Protein AF-A0A4R7DT03-F1 (afdb_monomer_lite)

Foldseek 3Di:
DPPVLVVLVVVLVPADAQGKDKDKAQADPDCDVVNVVCCVVPCPPSPDPSLVSNVPDPQWPPWDKDQPPPNSRMIMIMTGGD

Sequence (82 aa):
MPEWQKVIDKSLSLVRVGGKIVIMDWYMEELNLWGRFIDLIGNADVTRPTWEYLKSRKEVKDFNLNHSFKNGGVFVASGYKV

Secondary structure (DSSP, 8-state):
---HHHHHHHHHHHSPTTPEEEEEE---SS--HHHHHHHHHH---TT--HHHHHHH-TTEEEEEEEEEEGGGTEEEEEEEE-

pLDDT: mean 80.9, std 15.26, range [53.28, 97.31]

Structure (mmCIF, N/CA/C/O backbone):
data_AF-A0A4R7DT03-F1
#
_entry.id   AF-A0A4R7DT03-F1
#
loop_
_atom_site.group_PDB
_atom_site.id
_atom_site.type_symbol
_atom_site.label_atom_id
_atom_site.label_alt_id
_atom_site.label_comp_id
_atom_site.label_asym_id
_atom_site.label_entity_id
_atom_site.label_seq_id
_atom_site.pdbx_PDB_ins_code
_atom_site.Cartn_x
_atom_site.Cartn_y
_atom_site.Cartn_z
_atom_site.occupancy
_atom_site.B_iso_or_equiv
_atom_site.auth_seq_id
_atom_site.auth_comp_id
_atom_site.auth_asym_id
_atom_site.auth_atom_id
_atom_site.pdbx_PDB_model_num
ATOM 1 N N . MET A 1 1 ? -0.373 -0.607 -20.566 1.00 53.28 1 MET A N 1
ATOM 2 C CA . MET A 1 1 ? -0.235 -0.989 -19.144 1.00 53.28 1 MET A CA 1
ATOM 3 C C . MET A 1 1 ? -1.613 -1.352 -18.611 1.00 53.28 1 MET A C 1
ATOM 5 O O . MET A 1 1 ? -2.543 -0.620 -18.927 1.00 53.28 1 MET A O 1
ATOM 9 N N . PRO A 1 2 ? -1.788 -2.461 -17.873 1.00 63.50 2 PRO A N 1
ATOM 10 C CA . PRO A 1 2 ? -3.054 -2.730 -17.194 1.00 63.50 2 PRO A CA 1
ATOM 11 C C . PRO A 1 2 ? -3.369 -1.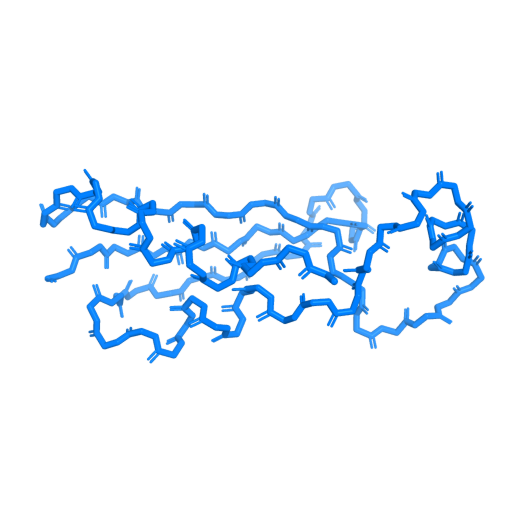599 -16.204 1.00 63.50 2 PRO A C 1
ATOM 13 O O . PRO A 1 2 ? -2.457 -1.028 -15.604 1.00 63.50 2 PRO A O 1
ATOM 16 N N . GLU A 1 3 ? -4.650 -1.271 -16.038 1.00 83.31 3 GLU A N 1
ATOM 17 C CA . GLU A 1 3 ? -5.139 -0.218 -15.136 1.00 83.31 3 GLU A CA 1
ATOM 18 C C . GLU A 1 3 ? -5.021 -0.667 -13.666 1.00 83.31 3 GLU A C 1
ATOM 20 O O . GLU A 1 3 ? -6.010 -0.917 -12.982 1.00 83.31 3 GLU A O 1
ATOM 25 N N . TRP A 1 4 ? -3.791 -0.814 -13.171 1.00 85.69 4 TRP A N 1
ATOM 26 C CA . TRP A 1 4 ? -3.477 -1.328 -11.832 1.00 85.69 4 TRP A CA 1
ATOM 27 C C . TRP A 1 4 ? -4.159 -0.533 -10.707 1.00 85.69 4 TRP A C 1
ATOM 29 O O . TRP A 1 4 ? -4.518 -1.105 -9.680 1.00 85.69 4 TRP A O 1
ATOM 39 N N . GLN A 1 5 ? -4.429 0.757 -10.922 1.00 89.62 5 GLN A N 1
ATOM 40 C CA . GLN A 1 5 ? -5.229 1.584 -10.012 1.00 89.62 5 GLN A CA 1
ATOM 41 C C . GLN A 1 5 ? -6.630 0.994 -9.801 1.00 89.62 5 GLN A C 1
ATOM 43 O O . GLN A 1 5 ? -7.078 0.874 -8.664 1.00 89.62 5 GLN A O 1
ATOM 48 N N . LYS A 1 6 ? -7.283 0.514 -10.871 1.00 91.56 6 LYS A N 1
ATOM 49 C CA . LYS A 1 6 ? -8.591 -0.153 -10.778 1.00 91.56 6 LYS A CA 1
ATOM 50 C C . LYS A 1 6 ? -8.510 -1.471 -10.021 1.00 91.56 6 LYS A C 1
ATOM 52 O O . LYS A 1 6 ? -9.481 -1.849 -9.374 1.00 91.56 6 LYS A O 1
ATOM 57 N N . VAL A 1 7 ? -7.372 -2.167 -10.067 1.00 90.25 7 VAL A N 1
ATOM 58 C CA . VAL A 1 7 ? -7.156 -3.379 -9.260 1.00 90.25 7 VAL A CA 1
ATOM 59 C C . VAL A 1 7 ? -7.107 -3.020 -7.777 1.00 90.25 7 VAL A C 1
ATOM 61 O O . VAL A 1 7 ? -7.763 -3.689 -6.978 1.00 90.25 7 VAL A O 1
ATOM 64 N N . ILE A 1 8 ? -6.404 -1.945 -7.407 1.00 91.19 8 ILE A N 1
ATOM 65 C CA . ILE A 1 8 ? -6.364 -1.455 -6.020 1.00 91.19 8 ILE A CA 1
ATOM 66 C C . ILE A 1 8 ? -7.758 -1.005 -5.575 1.00 91.19 8 ILE A C 1
ATOM 68 O O . ILE A 1 8 ? -8.235 -1.461 -4.537 1.00 91.19 8 ILE A O 1
ATOM 72 N N . ASP A 1 9 ? -8.450 -0.202 -6.385 1.00 94.12 9 ASP A N 1
ATOM 73 C CA . ASP A 1 9 ? -9.800 0.282 -6.074 1.00 94.12 9 ASP A CA 1
ATOM 74 C C . ASP A 1 9 ? -10.797 -0.876 -5.937 1.00 94.12 9 ASP A C 1
ATOM 76 O O . ASP A 1 9 ? -11.593 -0.922 -4.996 1.00 94.12 9 ASP A O 1
ATOM 80 N N . LYS A 1 10 ? -10.734 -1.867 -6.837 1.00 94.75 10 LYS A N 1
ATOM 81 C CA . LYS A 1 10 ? -11.604 -3.044 -6.773 1.00 94.75 10 LYS A CA 1
ATOM 82 C C . LYS A 1 10 ? -11.291 -3.889 -5.545 1.00 94.75 10 LYS A C 1
ATOM 84 O O . LYS A 1 10 ? -12.223 -4.300 -4.859 1.00 94.75 10 LYS A O 1
ATOM 89 N N . SER A 1 11 ? -10.018 -4.102 -5.233 1.00 93.94 11 SER A N 1
ATOM 90 C CA . SER A 1 11 ? -9.604 -4.836 -4.033 1.00 93.94 11 SER A CA 1
ATOM 91 C C . SER A 1 11 ? -10.111 -4.138 -2.771 1.00 93.94 11 SER A C 1
ATOM 93 O O . SER A 1 11 ? -10.757 -4.765 -1.936 1.00 93.94 11 SER A O 1
ATOM 95 N N . LEU A 1 12 ? -9.931 -2.820 -2.677 1.00 94.56 12 LEU A N 1
ATOM 96 C CA . LEU A 1 12 ? -10.413 -2.011 -1.559 1.00 94.56 12 LEU A CA 1
ATOM 97 C C . LEU A 1 12 ? -11.945 -2.011 -1.455 1.00 94.56 12 LEU A C 1
ATOM 99 O O . LEU A 1 12 ? -12.486 -2.033 -0.349 1.00 94.56 12 LEU A O 1
ATOM 103 N N . SER A 1 13 ? -12.663 -2.069 -2.582 1.00 95.12 13 SER A N 1
ATOM 104 C CA . SER A 1 13 ? -14.127 -2.205 -2.591 1.00 95.12 13 SER A CA 1
ATOM 105 C C . SER A 1 13 ? -14.610 -3.516 -1.958 1.00 95.12 13 SER A C 1
ATOM 107 O O . SER A 1 13 ? -15.659 -3.521 -1.318 1.00 95.12 13 SER A O 1
ATOM 109 N N . LEU A 1 14 ? -13.829 -4.596 -2.080 1.00 95.94 14 LEU A N 1
ATOM 110 C CA . LEU A 1 14 ? -14.143 -5.917 -1.522 1.00 95.94 14 LEU A CA 1
ATOM 111 C C . LEU A 1 14 ? -13.798 -6.029 -0.032 1.00 95.94 14 LEU A C 1
ATOM 113 O O . LEU A 1 14 ? -14.360 -6.865 0.674 1.00 95.94 14 LEU A O 1
ATOM 117 N N . VAL A 1 15 ? -12.888 -5.188 0.463 1.00 96.50 15 VAL A N 1
ATOM 118 C CA . VAL A 1 15 ? -12.569 -5.119 1.890 1.00 96.50 15 VAL A CA 1
ATOM 119 C C . VAL A 1 15 ? -13.771 -4.527 2.632 1.00 96.50 15 VAL A C 1
ATOM 121 O O . VAL A 1 15 ? -14.333 -3.506 2.233 1.00 96.50 15 VAL A O 1
ATOM 124 N N . ARG A 1 16 ? -14.196 -5.174 3.718 1.00 96.69 16 ARG A N 1
ATOM 125 C CA . ARG A 1 16 ? -15.237 -4.642 4.614 1.00 96.69 16 ARG A CA 1
ATOM 126 C C . ARG A 1 16 ? -14.713 -3.452 5.425 1.00 96.69 16 ARG A C 1
ATOM 128 O O . ARG A 1 16 ? -13.512 -3.370 5.666 1.00 96.69 16 ARG A O 1
ATOM 135 N N . VAL A 1 17 ? -15.596 -2.581 5.910 1.00 96.94 17 VAL A N 1
ATOM 136 C CA . VAL A 1 17 ? -15.228 -1.543 6.898 1.00 96.94 17 VAL A CA 1
ATOM 137 C C . VAL A 1 17 ? -14.595 -2.201 8.135 1.00 96.94 17 VAL A C 1
ATOM 139 O O . VAL A 1 17 ? -15.028 -3.271 8.568 1.00 96.94 17 VAL A O 1
ATOM 142 N N . GLY A 1 18 ? -13.515 -1.610 8.646 1.00 96.38 18 GLY A N 1
ATOM 143 C CA . GLY A 1 18 ? -12.640 -2.167 9.684 1.00 96.38 18 GLY A CA 1
ATOM 144 C C . GLY A 1 18 ? -11.709 -3.288 9.200 1.00 96.38 18 GLY A C 1
ATOM 145 O O . GLY A 1 18 ? -10.888 -3.790 9.965 1.00 96.38 18 GLY A O 1
ATOM 146 N N . GLY A 1 19 ? -11.822 -3.717 7.940 1.00 96.69 19 GLY A N 1
ATOM 147 C CA . GLY A 1 19 ? -10.946 -4.714 7.333 1.00 96.69 19 GLY A CA 1
ATOM 148 C C . GLY A 1 19 ? -9.575 -4.137 6.980 1.00 96.69 19 GLY A C 1
ATOM 149 O O . GLY A 1 19 ? -9.462 -2.980 6.579 1.00 96.69 19 GLY A O 1
ATOM 150 N N . LYS A 1 20 ? -8.529 -4.959 7.107 1.00 96.56 20 LYS A N 1
ATOM 151 C CA . LYS A 1 20 ? -7.159 -4.586 6.742 1.00 96.56 20 LYS A CA 1
ATOM 152 C C . LYS A 1 20 ? -6.897 -4.894 5.270 1.00 96.56 20 LYS A C 1
ATOM 154 O O . LYS A 1 20 ? -7.144 -6.013 4.826 1.00 96.56 20 LYS A O 1
ATOM 159 N N . ILE A 1 21 ? -6.350 -3.927 4.542 1.00 95.81 21 ILE A N 1
ATOM 160 C CA . ILE A 1 21 ? -5.767 -4.131 3.214 1.00 95.81 21 ILE A CA 1
ATOM 161 C C . ILE A 1 21 ? -4.243 -4.177 3.339 1.00 95.81 21 ILE A C 1
ATOM 163 O O . ILE A 1 21 ? -3.650 -3.406 4.096 1.00 95.81 21 ILE A O 1
ATOM 167 N N . VAL A 1 22 ? -3.614 -5.110 2.624 1.00 93.62 22 VAL A N 1
ATOM 168 C CA . VAL A 1 22 ? -2.158 -5.275 2.574 1.00 93.62 22 VAL A CA 1
ATOM 169 C C . VAL A 1 22 ? -1.747 -5.430 1.116 1.00 93.62 22 VAL A C 1
ATOM 171 O O . VAL A 1 22 ? -2.280 -6.286 0.413 1.00 93.62 22 VAL A O 1
ATOM 174 N N . ILE A 1 23 ? -0.810 -4.599 0.671 1.00 90.44 23 ILE A N 1
ATOM 175 C CA . ILE A 1 23 ? -0.173 -4.673 -0.642 1.00 90.44 23 ILE A CA 1
ATOM 176 C C . ILE A 1 23 ? 1.304 -4.965 -0.411 1.00 90.44 23 ILE A C 1
ATOM 178 O O . ILE A 1 23 ? 1.961 -4.281 0.370 1.00 90.44 23 ILE A O 1
ATOM 182 N N . MET A 1 24 ? 1.815 -5.980 -1.093 1.00 87.88 24 MET A N 1
ATOM 183 C CA . MET A 1 24 ? 3.233 -6.309 -1.123 1.00 87.88 24 MET A CA 1
ATOM 184 C C . MET A 1 24 ? 3.696 -6.213 -2.569 1.00 87.88 24 MET A C 1
ATOM 186 O O . MET A 1 24 ? 3.121 -6.880 -3.429 1.00 87.88 24 MET A O 1
ATOM 190 N N . ASP A 1 25 ? 4.693 -5.378 -2.838 1.00 83.00 25 ASP A N 1
ATOM 191 C CA . ASP A 1 25 ? 5.150 -5.126 -4.204 1.00 83.00 25 ASP A CA 1
ATOM 192 C C . ASP A 1 25 ? 6.638 -4.727 -4.236 1.00 83.00 25 ASP A C 1
ATOM 194 O O . ASP A 1 25 ? 7.237 -4.342 -3.227 1.00 83.00 25 ASP A O 1
ATOM 198 N N . TRP A 1 26 ? 7.244 -4.865 -5.411 1.00 71.75 26 TRP A N 1
ATOM 199 C CA . TRP A 1 26 ? 8.665 -4.662 -5.689 1.00 71.75 26 TRP A CA 1
ATOM 200 C C . TRP A 1 26 ? 8.913 -3.226 -6.167 1.00 71.75 26 TRP A C 1
ATOM 202 O O . TRP A 1 26 ? 9.470 -3.014 -7.240 1.00 71.75 26 TRP A O 1
ATOM 212 N N . TYR A 1 27 ? 8.453 -2.225 -5.414 1.00 64.88 27 TYR A N 1
ATOM 213 C CA . TYR A 1 27 ? 8.798 -0.832 -5.717 1.00 64.88 27 TYR A CA 1
ATOM 214 C C . TYR A 1 27 ? 10.179 -0.508 -5.154 1.00 64.88 27 TYR A C 1
ATOM 216 O O . TYR A 1 27 ? 10.443 -0.727 -3.969 1.00 64.88 27 TYR A O 1
ATOM 224 N N . MET A 1 28 ? 11.042 0.033 -6.009 1.00 63.06 28 MET A N 1
ATOM 225 C CA . MET A 1 28 ? 12.364 0.540 -5.652 1.00 63.06 28 MET A CA 1
ATOM 226 C C . MET A 1 28 ? 12.396 2.037 -5.967 1.00 63.06 28 MET A C 1
ATOM 228 O O . MET A 1 28 ? 12.265 2.416 -7.127 1.00 63.06 28 MET A O 1
ATOM 232 N N . GLU A 1 29 ? 12.578 2.878 -4.943 1.00 55.19 29 GLU A N 1
ATOM 233 C CA . GLU A 1 29 ? 12.692 4.341 -5.108 1.00 55.19 29 GLU A CA 1
ATOM 234 C C . GLU A 1 29 ? 13.921 4.744 -5.941 1.00 55.19 29 GLU A C 1
ATOM 236 O O . GLU A 1 29 ? 13.887 5.752 -6.641 1.00 55.19 29 GLU A O 1
ATOM 241 N N . GLU A 1 30 ? 14.982 3.931 -5.933 1.00 54.59 30 GLU A N 1
ATOM 242 C CA . GLU A 1 30 ? 16.174 4.136 -6.757 1.00 54.59 30 GLU A CA 1
ATOM 243 C C . GLU A 1 30 ? 16.481 2.901 -7.615 1.00 54.59 30 GLU A C 1
ATOM 245 O O . GLU A 1 30 ? 16.690 1.797 -7.108 1.00 54.59 30 GLU A O 1
ATOM 250 N N . LEU A 1 31 ? 16.567 3.095 -8.937 1.00 55.00 31 LEU A N 1
ATOM 251 C CA . LEU A 1 31 ? 17.027 2.087 -9.899 1.00 55.00 31 LEU A CA 1
ATOM 252 C C . LEU A 1 31 ? 18.549 1.902 -9.793 1.00 55.00 31 LEU A C 1
ATOM 254 O O . LEU A 1 31 ? 19.327 2.368 -10.626 1.00 55.00 31 LEU A O 1
ATOM 258 N N . ASN A 1 32 ? 18.989 1.190 -8.766 1.00 62.62 32 ASN A N 1
ATOM 259 C CA . ASN A 1 32 ? 20.334 0.623 -8.698 1.00 62.62 32 ASN A CA 1
ATOM 260 C C . ASN A 1 32 ? 20.484 -0.536 -9.719 1.00 62.62 32 ASN A C 1
ATOM 262 O O . ASN A 1 32 ? 19.533 -0.920 -10.403 1.00 62.62 32 ASN A O 1
ATOM 266 N N . LEU A 1 33 ? 21.696 -1.084 -9.892 1.00 59.19 33 LEU A N 1
ATOM 267 C CA . LEU A 1 33 ? 21.980 -2.133 -10.898 1.00 59.19 33 LEU A CA 1
ATOM 268 C C . LEU A 1 33 ? 21.038 -3.353 -10.787 1.00 59.19 33 LEU A C 1
ATOM 270 O O . LEU A 1 33 ? 20.714 -3.976 -11.796 1.00 59.19 33 LEU A O 1
ATOM 274 N N . TRP A 1 34 ? 20.544 -3.639 -9.579 1.00 60.34 34 TRP A N 1
ATOM 275 C CA . TRP A 1 34 ? 19.518 -4.648 -9.306 1.00 60.34 34 TRP A CA 1
ATOM 276 C C . TRP A 1 34 ? 18.124 -4.257 -9.817 1.00 60.34 34 TRP A C 1
ATOM 278 O O . TRP A 1 34 ? 17.426 -5.105 -10.371 1.00 60.34 34 TRP A O 1
ATOM 288 N N . GLY A 1 35 ? 17.742 -2.982 -9.714 1.00 59.41 35 GLY A N 1
ATOM 289 C CA . GLY A 1 35 ? 16.498 -2.462 -10.281 1.00 59.41 35 GLY A CA 1
ATOM 290 C C . GLY A 1 35 ? 16.438 -2.585 -11.803 1.00 59.41 35 GLY A C 1
ATOM 291 O O . GLY A 1 35 ? 15.424 -3.023 -12.340 1.00 59.41 35 GLY A O 1
ATOM 292 N N . ARG A 1 36 ? 17.559 -2.331 -12.496 1.00 63.62 36 ARG A N 1
ATOM 293 C CA . ARG A 1 36 ? 17.676 -2.561 -13.951 1.00 63.62 36 ARG A CA 1
ATOM 294 C C . ARG A 1 36 ? 17.542 -4.039 -14.334 1.00 63.62 36 ARG A C 1
ATOM 296 O O . ARG A 1 36 ? 16.979 -4.347 -15.377 1.00 63.62 36 ARG A O 1
ATOM 303 N N . PHE A 1 37 ? 18.050 -4.953 -13.505 1.00 62.91 37 PHE A N 1
ATOM 304 C CA . PHE A 1 37 ? 17.947 -6.398 -13.735 1.00 62.91 37 PHE A CA 1
ATOM 305 C C . PHE A 1 37 ? 16.513 -6.925 -13.553 1.00 62.91 37 PHE A C 1
ATOM 307 O O . PHE A 1 37 ? 16.060 -7.751 -14.342 1.00 62.91 37 PHE A O 1
ATOM 314 N N . ILE A 1 38 ? 15.776 -6.428 -12.552 1.00 59.44 38 ILE A N 1
ATOM 315 C CA . ILE A 1 38 ? 14.371 -6.807 -12.319 1.00 59.44 38 ILE A CA 1
ATOM 316 C C . ILE A 1 38 ? 13.449 -6.239 -13.412 1.00 59.44 38 ILE A C 1
ATOM 318 O O . ILE A 1 38 ? 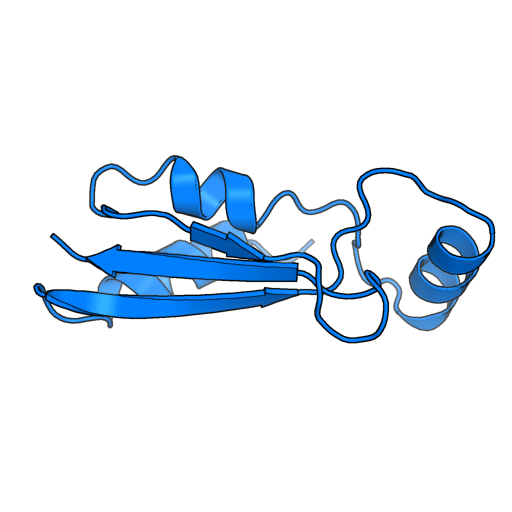12.582 -6.968 -13.899 1.00 59.44 38 ILE A O 1
ATOM 322 N N . ASP A 1 39 ? 13.676 -4.996 -13.847 1.00 61.41 39 ASP A N 1
ATOM 323 C CA . ASP A 1 39 ? 12.966 -4.378 -14.980 1.00 61.41 39 ASP A CA 1
ATOM 324 C C . ASP A 1 39 ? 13.124 -5.222 -16.267 1.00 61.41 39 ASP A C 1
ATOM 326 O O . ASP A 1 39 ? 12.143 -5.552 -16.939 1.00 61.41 39 ASP A O 1
ATOM 330 N N . LEU A 1 40 ? 14.348 -5.709 -16.523 1.00 60.28 40 LEU A N 1
ATOM 331 C CA . LEU A 1 40 ? 14.692 -6.589 -17.651 1.00 60.28 40 LEU A CA 1
ATOM 332 C C . LEU A 1 40 ? 14.044 -7.983 -17.599 1.00 60.28 40 LEU A C 1
ATOM 334 O O . LEU A 1 40 ? 13.680 -8.515 -18.646 1.00 60.28 40 LEU A O 1
ATOM 338 N N . ILE A 1 41 ? 13.913 -8.600 -16.418 1.00 56.72 41 ILE A N 1
ATOM 339 C CA . ILE A 1 41 ? 13.330 -9.952 -16.290 1.00 56.72 41 ILE A CA 1
ATOM 340 C C . ILE A 1 41 ? 11.802 -9.920 -16.358 1.00 56.72 41 ILE A C 1
ATOM 342 O O . ILE A 1 41 ? 11.185 -10.871 -16.838 1.00 56.72 41 ILE A O 1
ATOM 346 N N . GLY A 1 42 ? 11.176 -8.855 -15.860 1.00 56.53 42 GLY A N 1
ATOM 347 C CA . GLY A 1 42 ? 9.733 -8.849 -15.670 1.00 56.53 42 GLY A CA 1
ATOM 348 C C . GLY A 1 42 ? 8.917 -8.244 -16.808 1.00 56.53 42 GLY A C 1
ATOM 349 O O . GLY A 1 42 ? 7.722 -8.535 -16.875 1.00 56.53 42 GLY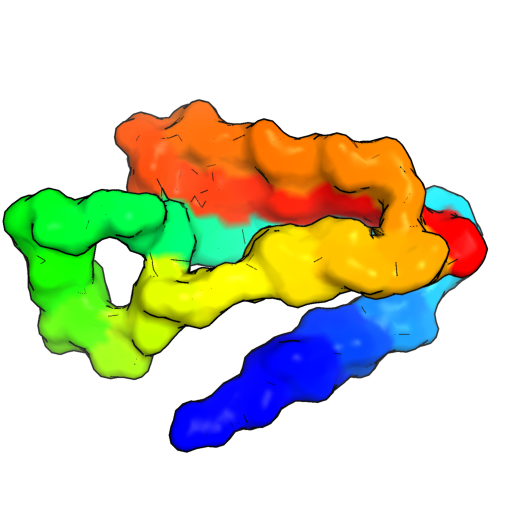 A O 1
ATOM 350 N N . ASN A 1 43 ? 9.472 -7.302 -17.597 1.00 55.50 43 ASN A N 1
ATOM 351 C CA . ASN A 1 43 ? 8.639 -6.199 -18.132 1.00 55.50 43 ASN A CA 1
ATOM 352 C C . ASN A 1 43 ? 7.727 -5.622 -17.017 1.00 55.50 43 ASN A C 1
ATOM 354 O O . ASN A 1 43 ? 6.606 -5.152 -17.245 1.00 55.50 43 ASN A O 1
ATOM 358 N N . ALA A 1 44 ? 8.173 -5.782 -15.769 1.00 55.88 44 ALA A N 1
ATOM 359 C CA . ALA A 1 44 ? 7.425 -5.497 -14.576 1.00 55.88 44 ALA A CA 1
ATOM 360 C C . ALA A 1 44 ? 7.713 -4.038 -14.326 1.00 55.88 44 ALA A C 1
ATOM 362 O O . ALA A 1 44 ? 8.838 -3.654 -14.047 1.00 55.88 44 ALA A O 1
ATOM 363 N N . ASP A 1 45 ? 6.689 -3.237 -14.526 1.00 62.19 45 ASP A N 1
ATOM 364 C CA . ASP A 1 45 ? 6.671 -1.802 -14.325 1.00 62.19 45 ASP A CA 1
ATOM 365 C C . ASP A 1 45 ? 6.898 -1.512 -12.826 1.00 62.19 45 ASP A C 1
ATOM 367 O O . ASP A 1 45 ? 5.963 -1.286 -12.056 1.00 62.19 45 ASP A O 1
ATOM 371 N N . VAL A 1 46 ? 8.157 -1.638 -12.399 1.00 62.72 46 VAL A N 1
ATOM 372 C CA . VAL A 1 46 ? 8.649 -1.538 -11.013 1.00 62.72 46 VAL A CA 1
ATOM 373 C C . VAL A 1 46 ? 8.612 -0.105 -10.482 1.00 62.72 46 VAL A C 1
ATOM 375 O O . VAL A 1 46 ? 8.912 0.143 -9.318 1.00 62.72 46 VAL A O 1
ATOM 378 N N . THR A 1 47 ? 8.216 0.845 -11.328 1.00 65.69 47 THR A N 1
ATOM 379 C CA . THR A 1 47 ? 8.068 2.268 -11.010 1.00 65.69 47 THR A CA 1
ATOM 380 C C . THR A 1 47 ? 6.642 2.638 -10.598 1.00 65.69 47 THR A C 1
ATOM 382 O O . THR A 1 47 ? 6.380 3.798 -10.287 1.00 65.69 47 THR A O 1
ATOM 385 N N . ARG A 1 48 ? 5.697 1.683 -10.577 1.00 74.25 48 ARG A N 1
ATOM 386 C CA . ARG A 1 48 ? 4.310 1.954 -10.172 1.00 74.25 48 ARG A CA 1
ATOM 387 C C . ARG A 1 48 ? 4.251 2.363 -8.697 1.00 74.25 48 ARG A C 1
ATOM 389 O O . ARG A 1 48 ? 4.572 1.543 -7.835 1.00 74.25 48 ARG A O 1
ATOM 396 N N . PRO A 1 49 ? 3.736 3.560 -8.371 1.00 81.06 49 PRO A N 1
ATOM 397 C CA . PRO A 1 49 ? 3.644 4.030 -6.993 1.00 81.06 49 PRO A CA 1
ATOM 398 C C . PRO A 1 49 ? 2.391 3.449 -6.308 1.00 81.06 49 PRO A C 1
ATOM 400 O O . PRO A 1 49 ? 1.482 4.167 -5.886 1.00 81.06 49 PRO A O 1
ATOM 403 N N . THR A 1 50 ? 2.289 2.117 -6.239 1.00 86.69 50 THR A N 1
ATOM 404 C CA . THR A 1 50 ? 1.089 1.404 -5.762 1.00 86.69 50 THR A CA 1
ATOM 405 C C . THR A 1 50 ? 0.765 1.724 -4.302 1.00 86.69 50 THR A C 1
ATOM 407 O O . THR A 1 50 ? -0.404 1.911 -3.953 1.00 86.69 50 THR A O 1
ATOM 410 N N . TRP A 1 51 ? 1.785 1.863 -3.452 1.00 88.31 51 TRP A N 1
ATOM 411 C CA . TRP A 1 51 ? 1.607 2.235 -2.049 1.00 88.31 51 TRP A CA 1
ATOM 412 C C . TRP A 1 51 ? 1.193 3.697 -1.863 1.00 88.31 51 TRP A C 1
ATOM 414 O O . TRP A 1 51 ? 0.360 3.974 -1.000 1.00 88.31 51 TRP A O 1
ATOM 424 N N . GLU A 1 52 ? 1.713 4.624 -2.673 1.00 90.00 52 GLU A N 1
ATOM 425 C CA . GLU A 1 52 ? 1.313 6.037 -2.629 1.00 90.00 52 GLU A CA 1
ATOM 426 C C . GLU A 1 52 ? -0.147 6.187 -3.042 1.00 90.00 52 GLU A C 1
ATOM 428 O O . GLU A 1 52 ? -0.919 6.890 -2.384 1.00 90.00 52 GLU A O 1
ATOM 433 N N . TYR A 1 53 ? -0.554 5.461 -4.090 1.00 92.75 53 TYR A N 1
ATOM 434 C CA . TYR A 1 53 ? -1.943 5.436 -4.528 1.00 92.75 53 TYR A CA 1
ATOM 435 C C . TYR A 1 53 ? -2.860 4.915 -3.418 1.00 92.75 53 TYR A C 1
ATOM 437 O O . TYR A 1 53 ? -3.850 5.573 -3.096 1.00 92.75 53 TYR A O 1
ATOM 445 N N . LEU A 1 54 ? -2.504 3.799 -2.767 1.00 92.19 54 LEU A N 1
ATOM 446 C CA . LEU A 1 54 ? -3.261 3.275 -1.627 1.00 92.19 54 LEU A CA 1
ATOM 447 C C . LEU A 1 54 ? -3.337 4.290 -0.472 1.00 92.19 54 LEU A C 1
ATOM 449 O O . LEU A 1 54 ? -4.417 4.512 0.072 1.00 92.19 54 LEU A O 1
ATOM 453 N N . LYS A 1 55 ? -2.218 4.940 -0.127 1.00 94.38 55 LYS A N 1
ATOM 454 C CA . LYS A 1 55 ? -2.141 5.972 0.921 1.00 94.38 55 LYS A CA 1
ATOM 455 C C . LYS A 1 55 ? -3.036 7.179 0.621 1.00 94.38 55 LYS A C 1
ATOM 457 O O . LYS A 1 55 ? -3.563 7.792 1.544 1.00 94.38 55 LYS A O 1
ATOM 462 N N . SER A 1 56 ? -3.217 7.520 -0.656 1.00 95.50 56 SER A N 1
ATOM 463 C CA . SER A 1 56 ? -4.056 8.647 -1.085 1.00 95.50 56 SER A CA 1
ATOM 464 C C . SER A 1 56 ? -5.565 8.392 -0.937 1.00 95.50 56 SER A C 1
ATOM 466 O O . SER A 1 56 ? -6.360 9.336 -0.969 1.00 95.50 56 SER A O 1
ATOM 468 N N . ARG A 1 57 ? -5.989 7.131 -0.763 1.00 95.62 57 ARG A N 1
ATOM 469 C CA . ARG A 1 57 ? -7.407 6.769 -0.658 1.00 95.62 57 ARG A CA 1
ATOM 470 C C . ARG A 1 57 ? -7.993 7.269 0.659 1.00 95.62 57 ARG A C 1
ATOM 472 O O . ARG A 1 57 ? -7.552 6.896 1.740 1.00 95.62 57 ARG A O 1
ATOM 479 N N . LYS A 1 58 ? -9.061 8.067 0.569 1.00 94.75 58 LYS A N 1
ATOM 480 C CA . LYS A 1 58 ? -9.747 8.653 1.739 1.00 94.75 58 LYS A CA 1
ATOM 481 C C . LYS A 1 58 ? -10.295 7.606 2.714 1.00 94.75 58 LYS A C 1
ATOM 483 O O . LYS A 1 58 ? -10.378 7.873 3.910 1.00 94.75 58 LYS A O 1
ATOM 488 N N . GLU A 1 59 ? -10.664 6.445 2.183 1.00 94.62 59 GLU A N 1
ATOM 489 C CA . GLU A 1 59 ? -11.204 5.300 2.919 1.00 94.62 59 GLU A CA 1
ATOM 490 C C . GLU A 1 59 ? -10.120 4.429 3.577 1.00 94.62 59 GLU A C 1
ATOM 492 O O . GLU A 1 59 ? -10.447 3.399 4.149 1.00 94.62 59 GLU A O 1
ATOM 497 N N . VAL A 1 60 ? -8.839 4.817 3.515 1.00 95.69 60 VAL A N 1
ATOM 498 C CA . VAL A 1 60 ? -7.727 4.111 4.169 1.00 95.69 60 VAL A CA 1
ATOM 499 C C . VAL A 1 60 ? -7.199 4.940 5.342 1.00 95.69 60 VAL A C 1
ATOM 501 O O . VAL A 1 60 ? -6.855 6.114 5.196 1.00 95.69 60 VAL A O 1
ATOM 504 N N . LYS A 1 61 ? -7.117 4.319 6.521 1.00 95.50 61 LYS A N 1
ATOM 505 C CA . LYS A 1 61 ? -6.540 4.889 7.749 1.00 95.50 61 LYS A CA 1
ATOM 506 C C . LYS A 1 61 ? -5.439 3.998 8.312 1.00 95.50 61 LYS A C 1
ATOM 508 O O . LYS A 1 61 ? -5.253 2.868 7.860 1.00 95.50 61 LYS A O 1
ATOM 513 N N . ASP A 1 62 ? -4.692 4.549 9.269 1.00 95.69 62 ASP A N 1
ATOM 514 C CA . ASP A 1 62 ? -3.566 3.898 9.951 1.00 95.69 62 ASP A CA 1
ATOM 515 C C . ASP A 1 62 ? -2.568 3.270 8.972 1.00 95.69 62 ASP A C 1
ATOM 517 O O . ASP A 1 62 ? -2.139 2.123 9.113 1.00 95.69 62 ASP A O 1
ATOM 521 N N . PHE A 1 63 ? -2.244 4.035 7.926 1.00 96.00 63 PHE A N 1
ATOM 522 C CA . PHE A 1 63 ? -1.355 3.585 6.870 1.00 96.00 63 PHE A CA 1
ATOM 523 C C . PHE A 1 63 ? 0.049 3.312 7.420 1.00 96.00 63 PHE A C 1
ATOM 525 O O . PHE A 1 63 ? 0.635 4.146 8.112 1.00 96.00 63 PHE A O 1
ATOM 532 N N . ASN A 1 64 ? 0.608 2.162 7.059 1.00 94.62 64 ASN A N 1
ATOM 533 C CA . ASN A 1 64 ? 1.960 1.756 7.406 1.00 94.62 64 ASN A CA 1
ATOM 534 C C . ASN A 1 64 ? 2.687 1.262 6.155 1.00 94.62 64 ASN A C 1
ATOM 536 O O . ASN A 1 64 ? 2.116 0.510 5.364 1.00 94.62 64 ASN A O 1
ATOM 540 N N . LEU A 1 65 ? 3.945 1.670 6.013 1.00 90.69 65 LEU A N 1
ATOM 541 C CA . LEU A 1 65 ? 4.842 1.232 4.956 1.00 90.69 65 LEU A CA 1
ATOM 542 C C . LEU A 1 65 ? 6.097 0.635 5.588 1.00 90.69 65 LEU A C 1
ATOM 544 O O . LEU A 1 65 ? 6.738 1.271 6.425 1.00 90.69 65 LEU A O 1
ATOM 548 N N . ASN A 1 66 ? 6.436 -0.584 5.183 1.00 86.06 66 ASN A N 1
ATOM 549 C CA . ASN A 1 66 ? 7.591 -1.309 5.683 1.00 86.06 66 ASN A CA 1
ATOM 550 C C . ASN A 1 66 ? 8.471 -1.786 4.520 1.00 86.06 66 ASN A C 1
ATOM 552 O O . ASN A 1 66 ? 7.999 -2.517 3.654 1.00 86.06 66 ASN A O 1
ATOM 556 N N . HIS A 1 67 ? 9.751 -1.413 4.541 1.00 78.81 67 HIS A N 1
ATOM 557 C CA . HIS A 1 67 ? 10.761 -1.801 3.550 1.00 78.81 67 HIS A CA 1
ATOM 558 C C . HIS A 1 67 ? 11.761 -2.846 4.075 1.00 78.81 67 HIS A C 1
ATOM 560 O O . HIS A 1 67 ? 12.797 -3.065 3.467 1.00 78.81 67 HIS A O 1
ATOM 566 N N . SER A 1 68 ? 11.520 -3.502 5.212 1.00 73.69 68 SER A N 1
ATOM 567 C CA . SER A 1 68 ? 12.471 -4.479 5.769 1.00 73.69 68 SER A CA 1
ATOM 568 C C . SER A 1 68 ? 12.394 -5.862 5.115 1.00 73.69 68 SER A C 1
ATOM 570 O O . SER A 1 68 ? 13.216 -6.736 5.402 1.00 73.69 68 SER A O 1
ATOM 572 N N . PHE A 1 69 ? 11.421 -6.093 4.231 1.00 70.12 69 PHE A N 1
ATOM 573 C CA . PHE A 1 69 ? 11.202 -7.404 3.635 1.00 70.12 69 PHE A CA 1
ATOM 574 C C . PHE A 1 69 ? 12.204 -7.682 2.507 1.00 70.12 69 PHE A C 1
ATOM 576 O O . PHE A 1 69 ? 12.504 -6.817 1.685 1.00 70.12 69 PHE A O 1
ATOM 583 N N . LYS A 1 70 ? 12.743 -8.908 2.471 1.00 68.25 70 LYS A N 1
ATOM 584 C CA . LYS A 1 70 ? 13.728 -9.364 1.471 1.00 68.25 70 LYS A CA 1
ATOM 585 C C . LYS A 1 70 ? 14.892 -8.368 1.270 1.00 68.25 70 LYS A C 1
ATOM 587 O O . LYS A 1 70 ? 15.201 -7.987 0.144 1.00 68.25 70 LYS A O 1
ATOM 592 N N . ASN A 1 71 ? 15.531 -7.945 2.366 1.00 69.56 71 ASN A N 1
ATOM 593 C CA . ASN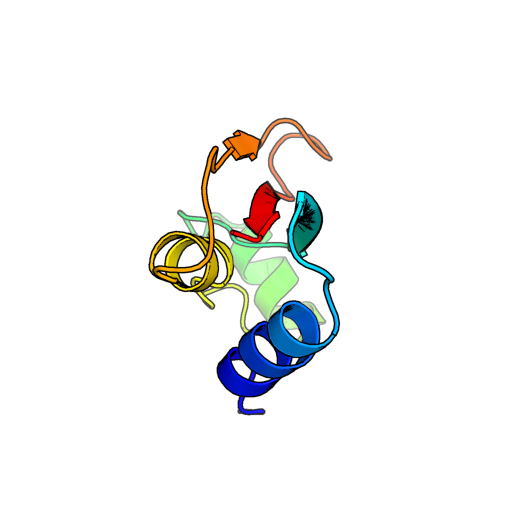 A 1 71 ? 16.659 -6.998 2.373 1.00 69.56 71 ASN A CA 1
ATOM 594 C C . ASN A 1 71 ? 16.364 -5.648 1.683 1.00 69.56 71 ASN A C 1
ATOM 596 O O . ASN A 1 71 ? 17.263 -5.064 1.085 1.00 69.56 71 ASN A O 1
ATOM 600 N N . GLY A 1 72 ? 15.118 -5.163 1.723 1.00 67.19 72 GLY A N 1
ATOM 601 C CA . GLY A 1 72 ? 14.746 -3.905 1.064 1.00 67.19 72 GLY A CA 1
ATOM 602 C C . GLY A 1 72 ? 14.319 -4.035 -0.392 1.00 67.19 72 GLY A C 1
ATOM 603 O O . GLY A 1 72 ? 13.985 -3.031 -1.008 1.00 67.19 72 GLY A O 1
ATOM 604 N N . GLY A 1 73 ? 14.287 -5.251 -0.945 1.00 69.06 73 GLY A N 1
ATOM 605 C CA . GLY A 1 73 ? 13.844 -5.482 -2.323 1.00 69.06 73 GLY A CA 1
ATOM 606 C C . GLY A 1 73 ? 12.323 -5.478 -2.517 1.00 69.06 73 GLY A C 1
ATOM 607 O O . GLY A 1 73 ? 11.861 -5.522 -3.653 1.00 69.06 73 GLY A O 1
ATOM 608 N N . VAL A 1 74 ? 11.547 -5.480 -1.429 1.00 79.12 74 VAL A N 1
ATOM 609 C CA . VAL A 1 74 ? 10.079 -5.500 -1.440 1.00 79.12 74 VAL A CA 1
ATOM 610 C C . VAL A 1 74 ? 9.574 -4.597 -0.325 1.00 79.12 74 VAL A C 1
ATOM 612 O O . VAL A 1 74 ? 10.083 -4.654 0.798 1.00 79.12 74 VAL A O 1
ATOM 615 N N . PHE A 1 75 ? 8.536 -3.813 -0.604 1.00 84.81 75 PHE A N 1
ATOM 616 C CA . PHE A 1 75 ? 7.808 -3.110 0.443 1.00 84.81 75 PHE A CA 1
ATOM 617 C C . PHE A 1 75 ? 6.503 -3.836 0.777 1.00 84.81 75 PHE A C 1
ATOM 619 O O . PHE A 1 75 ? 5.907 -4.539 -0.043 1.00 84.81 75 PHE A O 1
ATOM 626 N N . VAL A 1 76 ? 6.032 -3.610 1.996 1.00 89.69 76 VAL A N 1
ATOM 627 C CA . VAL A 1 76 ? 4.704 -3.996 2.456 1.00 89.69 76 VAL A CA 1
ATOM 628 C C . VAL A 1 76 ? 3.980 -2.733 2.900 1.00 89.69 76 VAL A C 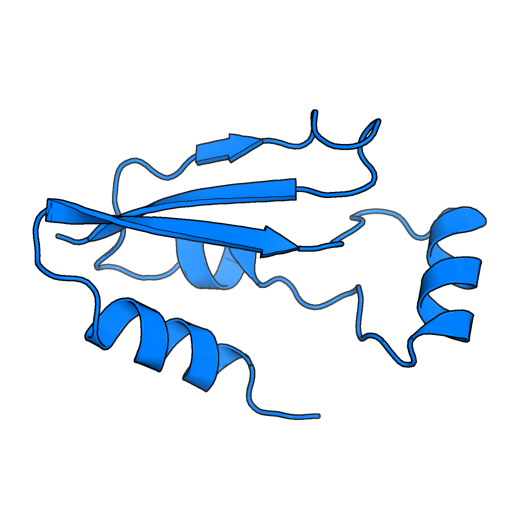1
ATOM 630 O O . VAL A 1 76 ? 4.364 -2.103 3.884 1.00 89.69 76 VAL A O 1
ATOM 633 N N . ALA A 1 77 ? 2.936 -2.358 2.167 1.00 92.38 77 ALA A N 1
ATOM 634 C CA . ALA A 1 77 ? 2.026 -1.282 2.526 1.00 92.38 77 ALA A CA 1
ATOM 635 C C . ALA A 1 77 ? 0.755 -1.872 3.131 1.00 92.38 77 ALA A C 1
ATOM 637 O O . ALA A 1 77 ? 0.220 -2.870 2.646 1.00 92.38 77 ALA A O 1
ATOM 638 N N . SER A 1 78 ? 0.239 -1.259 4.188 1.00 95.12 78 SER A N 1
ATOM 639 C CA . SER A 1 78 ? -1.019 -1.687 4.788 1.00 95.12 78 SER A CA 1
ATOM 640 C C . SER A 1 78 ? -1.812 -0.528 5.363 1.00 95.12 78 SER A C 1
ATOM 642 O O . SER A 1 78 ? -1.259 0.530 5.642 1.00 95.12 78 SER A O 1
ATOM 644 N N . GLY A 1 79 ? -3.109 -0.745 5.547 1.00 96.56 79 GLY A N 1
ATOM 645 C CA . GLY A 1 79 ? -4.009 0.181 6.223 1.00 96.56 79 GLY A CA 1
ATOM 646 C C . GLY A 1 79 ? -5.355 -0.475 6.502 1.00 96.56 79 GLY A C 1
ATOM 647 O O . GLY A 1 79 ? -5.606 -1.609 6.078 1.00 96.56 79 GLY A O 1
ATOM 648 N N . TYR A 1 80 ? -6.221 0.230 7.216 1.00 97.31 80 TYR A N 1
ATOM 649 C CA . TYR A 1 80 ? -7.573 -0.226 7.524 1.00 97.31 80 TYR A CA 1
ATOM 650 C C . TYR A 1 80 ? -8.595 0.563 6.726 1.00 97.31 80 TYR A C 1
ATOM 652 O O . TYR A 1 80 ? -8.479 1.783 6.593 1.00 97.31 80 TYR A O 1
ATOM 660 N N . LYS A 1 81 ? -9.597 -0.145 6.203 1.00 96.94 81 LYS A N 1
ATOM 661 C CA . LYS A 1 81 ? -10.727 0.486 5.538 1.00 96.94 81 LYS A CA 1
ATOM 662 C C . LYS A 1 81 ? -11.651 1.121 6.571 1.00 96.94 81 LYS A C 1
ATOM 664 O O . LYS A 1 81 ? -12.059 0.435 7.510 1.00 96.94 81 LYS A O 1
ATOM 669 N N . VAL A 1 82 ? -12.010 2.381 6.363 1.00 94.25 82 VAL A N 1
ATOM 670 C CA . VAL A 1 82 ? -13.026 3.106 7.145 1.00 94.25 82 VAL A CA 1
ATOM 671 C C . VAL A 1 82 ? -14.281 3.378 6.337 1.00 94.25 82 VAL A C 1
ATOM 673 O O . VAL A 1 82 ? -14.177 3.480 5.094 1.00 94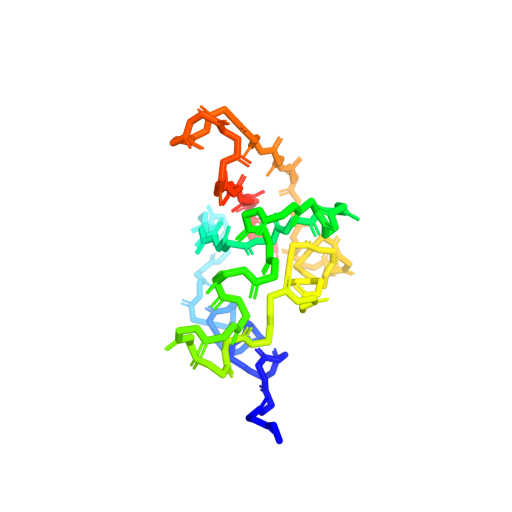.25 82 VAL A O 1
#

Radius of gyration: 13.52 Å; chains: 1; bounding box: 37×19×29 Å

Organism: NCBI:txid54121